Protein AF-A0AAI9T900-F1 (afdb_monomer_lite)

Secondary structure (DSSP, 8-state):
---PPSS---SSS-PPPHHHHHHHHHHHHHHHTT---BPPSBTTB-----TTT-----S-TTTT---TTBPPPP-EEE-TTT--EEEGGGG---SS-EEEEEE--TTTT-TTSHHHHHHHHHHHHHTTS-TTTEEEEEE-PPPSS---GGGS-HHHHHHHS---

Sequence (164 aa):
MFSAKIGASGDGVRGLTHDEFLEVFSRGNGFTSGCGVEYPENLTVDRDLSEGQNPIPGTDYLSGILQPGRRLLNVRLVRHADGYLRDLQDDFPSTGRFRILCLASSDLLDPQGVLARALTALGTSVLRFPKSLVEQVVIHPRLPRNFTWTDLPLEAKEHSEMSF

Radius of gyration: 21.15 Å; chains: 1; bounding box: 61×32×54 Å

pLDDT: mean 83.19, std 12.07, range [44.09, 94.38]

Organism: Penicillium thymicola (NCBI:txid293382)

InterPro domains:
  IPR012941 Phenol hydroxylase-like, C-terminal dimerisation domain [PF07976] (37-106)
  IPR036249 Thioredoxin-like superfamily [SSF52833] (54-154)
  IPR038220 Phenol hydroxylase, C-terminal TRX-fold domain superfamily [G3DSA:3.40.30.20] (18-163)

Foldseek 3Di:
DDPQDADDPDDPDDGDHPVRVVVCVLCVCCVVVVQVFADDDDPQFDQCCDVPRDPFDDDPCSVQGDHTRGDHDWDWDQDLVPRDIDTPVVLVDPLQADEDEAEDDQCQLPCPDPVLVVLVVVLVVCVVDPPSHYAYEYDYDDYPDDDDPVSGRPSCCVGHVDDD

Structure (mmCIF, N/CA/C/O backbone):
data_AF-A0AAI9T900-F1
#
_entry.id   AF-A0AAI9T900-F1
#
loop_
_atom_site.group_PDB
_atom_site.id
_atom_site.type_symbol
_atom_site.label_atom_id
_atom_site.label_alt_id
_atom_site.label_comp_id
_atom_site.label_asym_id
_atom_site.label_entity_id
_atom_site.label_seq_id
_atom_site.pdbx_PDB_ins_code
_atom_site.Cartn_x
_atom_site.Cartn_y
_atom_site.Cartn_z
_atom_site.occupancy
_atom_site.B_iso_or_equiv
_atom_site.auth_seq_id
_atom_site.auth_comp_id
_atom_site.auth_asym_id
_atom_site.auth_atom_id
_atom_site.pdbx_PDB_model_num
ATOM 1 N N . MET A 1 1 ? 25.492 -9.870 -15.796 1.00 44.09 1 MET A N 1
ATOM 2 C CA . MET A 1 1 ? 26.958 -9.877 -15.986 1.00 44.09 1 MET A CA 1
ATOM 3 C C . MET A 1 1 ? 27.247 -9.013 -17.211 1.00 44.09 1 MET A C 1
ATOM 5 O O . MET A 1 1 ? 26.917 -9.435 -18.308 1.00 44.09 1 MET A O 1
ATOM 9 N N . PHE A 1 2 ? 27.724 -7.778 -17.027 1.00 50.72 2 PHE A N 1
ATOM 10 C CA . PHE A 1 2 ? 28.043 -6.850 -18.122 1.00 50.72 2 PHE A CA 1
ATOM 11 C C . PHE A 1 2 ? 29.535 -6.522 -18.063 1.00 50.72 2 PHE A C 1
ATOM 13 O O . PHE A 1 2 ? 30.027 -6.087 -17.028 1.00 50.72 2 PHE A O 1
ATOM 20 N N . SER A 1 3 ? 30.247 -6.758 -19.165 1.00 50.59 3 SER A N 1
ATOM 21 C CA . SER A 1 3 ? 31.681 -6.485 -19.309 1.00 50.59 3 SER A CA 1
ATOM 22 C C . SER A 1 3 ? 31.885 -5.316 -20.277 1.00 50.59 3 SER A C 1
ATOM 24 O O . SER A 1 3 ? 32.466 -5.482 -21.347 1.00 50.59 3 SER A O 1
ATOM 26 N N . ALA A 1 4 ? 31.362 -4.137 -19.935 1.00 53.50 4 ALA A N 1
ATOM 27 C CA . ALA A 1 4 ? 31.696 -2.907 -20.649 1.00 53.50 4 ALA A CA 1
ATOM 28 C C . ALA A 1 4 ? 32.942 -2.284 -20.001 1.00 53.50 4 ALA A C 1
ATOM 30 O O . ALA A 1 4 ? 32.963 -2.057 -18.792 1.00 53.50 4 ALA A O 1
ATOM 31 N N . LYS A 1 5 ? 33.996 -2.036 -20.788 1.00 57.28 5 LYS A N 1
ATOM 32 C CA . LYS A 1 5 ? 35.199 -1.339 -20.310 1.00 57.28 5 LYS A CA 1
ATOM 33 C C . LYS A 1 5 ? 34.876 0.143 -20.114 1.00 57.28 5 LYS A C 1
ATOM 35 O O . LYS A 1 5 ? 34.527 0.831 -21.070 1.00 57.28 5 LYS A O 1
ATOM 40 N N . ILE A 1 6 ? 35.021 0.626 -18.883 1.00 56.44 6 ILE A N 1
ATOM 41 C CA . ILE A 1 6 ? 35.014 2.059 -18.575 1.00 56.44 6 ILE A CA 1
ATOM 42 C C . ILE A 1 6 ? 36.312 2.645 -19.135 1.00 56.44 6 ILE A C 1
ATOM 44 O O . ILE A 1 6 ? 37.391 2.182 -18.779 1.00 56.44 6 ILE A O 1
ATOM 48 N N . GLY A 1 7 ? 36.200 3.635 -20.022 1.00 56.06 7 GLY A N 1
ATOM 49 C CA . GLY A 1 7 ? 37.341 4.397 -20.530 1.00 56.06 7 GLY A CA 1
ATOM 50 C C . GLY A 1 7 ? 38.385 3.582 -21.305 1.00 56.06 7 GLY A C 1
ATOM 51 O O . GLY A 1 7 ? 39.457 3.295 -20.791 1.00 56.06 7 GLY A O 1
ATOM 52 N N . ALA A 1 8 ? 38.119 3.285 -22.578 1.00 50.66 8 ALA A N 1
ATOM 53 C CA . ALA A 1 8 ? 39.175 3.134 -23.582 1.00 50.66 8 ALA A CA 1
ATOM 54 C C . ALA A 1 8 ? 38.591 3.332 -24.985 1.00 50.66 8 ALA A C 1
ATOM 56 O O . ALA A 1 8 ? 37.926 2.454 -25.528 1.00 50.66 8 ALA A O 1
ATOM 57 N N . SER A 1 9 ? 38.851 4.494 -25.580 1.00 54.75 9 SER A N 1
ATOM 58 C CA . SER A 1 9 ? 38.668 4.752 -27.009 1.00 54.75 9 SER A CA 1
ATOM 59 C C . SER A 1 9 ? 39.783 4.059 -27.796 1.00 54.75 9 SER A C 1
ATOM 61 O O . SER A 1 9 ? 40.755 4.682 -28.213 1.00 54.75 9 SER A O 1
ATOM 63 N N . GLY A 1 10 ? 39.654 2.745 -27.946 1.00 52.78 10 GLY A N 1
ATOM 64 C CA . GLY A 1 10 ? 40.492 1.911 -28.799 1.00 52.78 10 GLY A CA 1
ATOM 65 C C . GLY A 1 10 ? 39.605 0.851 -29.431 1.00 52.78 10 GLY A C 1
ATOM 66 O O . GLY A 1 10 ? 39.518 -0.233 -28.875 1.00 52.78 10 GLY A O 1
ATOM 67 N N . ASP A 1 11 ? 38.863 1.266 -30.470 1.00 52.97 11 ASP A N 1
ATOM 68 C CA . ASP A 1 11 ? 38.125 0.467 -31.482 1.00 52.97 11 ASP A CA 1
ATOM 69 C C . ASP A 1 11 ? 36.811 1.138 -31.938 1.00 52.97 11 ASP A C 1
ATOM 71 O O . ASP A 1 11 ? 35.776 0.495 -32.077 1.00 52.97 11 ASP A O 1
ATOM 75 N N . GLY A 1 12 ? 36.807 2.459 -32.166 1.00 53.38 12 GLY A N 1
ATOM 76 C CA . GLY A 1 12 ? 35.687 3.166 -32.823 1.00 53.38 12 GLY A CA 1
ATOM 77 C C . GLY A 1 12 ? 34.353 3.217 -32.057 1.00 53.38 12 GLY A C 1
ATOM 78 O O . GLY A 1 12 ? 33.455 3.956 -32.453 1.00 53.38 12 GLY A O 1
ATOM 79 N N . VAL A 1 13 ? 34.223 2.494 -30.944 1.00 58.28 13 VAL A N 1
ATOM 80 C CA . VAL A 1 13 ? 33.063 2.521 -30.052 1.00 58.28 13 VAL A CA 1
ATOM 81 C C . VAL A 1 13 ? 33.326 3.536 -28.942 1.00 58.28 13 VAL A C 1
ATOM 83 O O . VAL A 1 13 ? 34.299 3.426 -28.193 1.00 58.28 13 VAL A O 1
ATOM 86 N N . ARG A 1 14 ? 32.460 4.548 -28.833 1.00 63.81 14 ARG A N 1
ATOM 87 C CA . ARG A 1 14 ? 32.477 5.510 -27.724 1.00 63.81 14 ARG A CA 1
ATOM 88 C C . ARG A 1 14 ? 32.288 4.744 -26.410 1.00 63.81 14 ARG A C 1
ATOM 90 O O . ARG A 1 14 ? 31.241 4.140 -26.198 1.00 63.81 14 ARG A O 1
ATOM 97 N N . GLY A 1 15 ? 33.308 4.750 -25.551 1.00 65.62 15 GLY A N 1
ATOM 98 C CA . GLY A 1 15 ? 33.206 4.190 -24.203 1.00 65.62 15 GLY A CA 1
ATOM 99 C C . GLY A 1 15 ? 32.163 4.945 -23.377 1.00 65.62 15 GLY A C 1
ATOM 100 O O . GLY A 1 15 ? 32.001 6.153 -23.553 1.00 65.62 15 GLY A O 1
ATOM 101 N N . LEU A 1 16 ? 31.462 4.232 -22.492 1.00 73.38 16 LEU A N 1
ATOM 102 C CA . LEU A 1 16 ? 30.497 4.840 -21.576 1.00 73.38 16 LEU A CA 1
ATOM 103 C C . LEU A 1 16 ? 31.223 5.754 -20.583 1.00 73.38 16 LEU A C 1
ATOM 105 O O . LEU A 1 16 ? 32.297 5.415 -20.071 1.00 73.38 16 LEU A O 1
ATOM 109 N N . THR A 1 17 ? 30.617 6.899 -20.297 1.00 84.06 17 THR A N 1
ATOM 110 C CA . THR A 1 17 ? 30.972 7.729 -19.143 1.00 84.06 17 THR A CA 1
ATOM 111 C C . THR A 1 17 ? 30.674 6.980 -17.840 1.00 84.06 17 THR A C 1
ATOM 113 O O . THR A 1 17 ? 29.946 5.985 -17.823 1.00 84.06 17 THR A O 1
ATOM 116 N N . HIS A 1 18 ? 31.251 7.440 -16.727 1.00 80.06 18 HIS A N 1
ATOM 117 C CA . HIS A 1 18 ? 30.994 6.835 -15.418 1.00 80.06 18 HIS A CA 1
ATOM 118 C C . HIS A 1 18 ? 29.500 6.862 -15.057 1.00 80.06 18 HIS A C 1
ATOM 120 O O . HIS A 1 18 ? 28.966 5.851 -14.605 1.00 80.06 18 HIS A O 1
ATOM 126 N N . ASP A 1 19 ? 28.820 7.974 -15.338 1.00 82.12 19 ASP A N 1
ATOM 127 C CA . ASP A 1 19 ? 27.398 8.148 -15.037 1.00 82.12 19 ASP A CA 1
ATOM 128 C C . ASP A 1 19 ? 26.521 7.241 -15.910 1.00 82.12 19 ASP A C 1
ATOM 130 O O . ASP A 1 19 ? 25.644 6.549 -15.394 1.00 82.12 19 ASP A O 1
ATOM 134 N N . GLU A 1 20 ? 26.815 7.145 -17.212 1.00 83.12 20 GLU A N 1
ATOM 135 C CA . GLU A 1 20 ? 26.134 6.204 -18.114 1.00 83.12 20 GLU A CA 1
ATOM 136 C C . GLU A 1 20 ? 26.352 4.747 -17.673 1.00 83.12 20 GLU A C 1
ATOM 138 O O . GLU A 1 20 ? 25.435 3.927 -17.728 1.00 83.12 20 GLU A O 1
ATOM 143 N N . PHE A 1 21 ? 27.555 4.406 -17.200 1.00 83.94 21 PHE A N 1
ATOM 144 C CA . PHE A 1 21 ? 27.836 3.075 -16.667 1.00 83.94 21 PHE A CA 1
ATOM 145 C C . PHE A 1 21 ? 27.013 2.784 -15.405 1.00 83.94 21 PHE A C 1
ATOM 147 O O . PHE A 1 21 ? 26.410 1.713 -15.309 1.00 83.94 21 PHE A O 1
ATOM 154 N N . LEU A 1 22 ? 26.962 3.720 -14.452 1.00 82.44 22 LEU A N 1
ATOM 155 C CA . LEU A 1 22 ? 26.166 3.580 -13.231 1.00 82.44 22 LEU A CA 1
ATOM 156 C C . LEU A 1 22 ? 24.672 3.447 -13.538 1.00 82.44 22 LEU A C 1
ATOM 158 O O . LEU A 1 22 ? 23.992 2.624 -12.917 1.00 82.44 22 LEU A O 1
ATOM 162 N N . GLU A 1 23 ? 24.165 4.205 -14.509 1.00 81.94 23 GLU A N 1
ATOM 163 C CA . GLU A 1 23 ? 22.771 4.128 -14.937 1.00 81.94 23 GLU A CA 1
ATOM 164 C C . GLU A 1 23 ? 22.449 2.754 -15.540 1.00 81.94 23 GLU A C 1
ATOM 166 O O . GLU A 1 23 ? 21.508 2.083 -15.103 1.00 81.94 23 GLU A O 1
ATOM 171 N N . VAL A 1 24 ? 23.257 2.295 -16.503 1.00 83.31 24 VAL A N 1
ATOM 172 C CA . VAL A 1 24 ? 23.081 0.989 -17.156 1.00 83.31 24 VAL A CA 1
ATOM 173 C C . VAL A 1 24 ? 23.201 -0.145 -16.141 1.00 83.31 24 VAL A C 1
ATOM 175 O O . VAL A 1 24 ? 22.409 -1.088 -16.174 1.00 83.31 24 VAL A O 1
ATOM 178 N N . PHE A 1 25 ? 24.149 -0.051 -15.208 1.00 81.62 25 PHE A N 1
ATOM 179 C CA . PHE A 1 25 ? 24.318 -1.029 -14.139 1.00 81.62 25 PHE A CA 1
ATOM 180 C C . PHE A 1 25 ? 23.086 -1.083 -13.223 1.00 81.62 25 PHE A C 1
ATOM 182 O O . PHE A 1 25 ? 22.538 -2.160 -12.979 1.00 81.62 25 PHE A O 1
ATOM 189 N N . SER A 1 26 ? 22.599 0.074 -12.771 1.00 77.75 26 SER A N 1
ATOM 190 C CA . SER A 1 26 ? 21.433 0.173 -11.884 1.00 77.75 26 SER A CA 1
ATOM 191 C C . SER A 1 26 ? 20.154 -0.331 -12.561 1.00 77.75 26 SER A C 1
ATOM 193 O O . SER A 1 26 ? 19.416 -1.135 -11.985 1.00 77.75 26 SER A O 1
ATOM 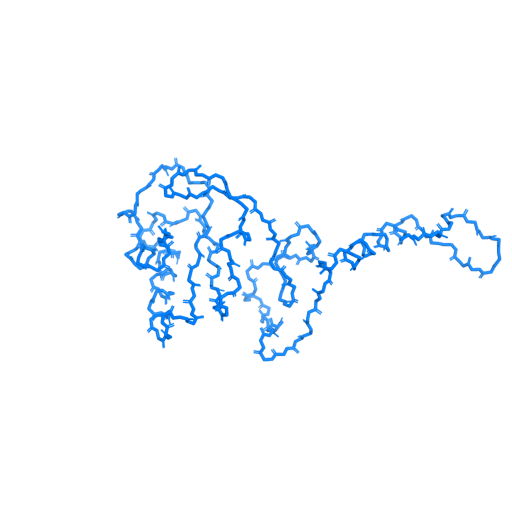195 N N . ARG A 1 27 ? 19.924 0.047 -13.825 1.00 78.06 27 ARG A N 1
ATOM 196 C CA . ARG A 1 27 ? 18.806 -0.465 -14.636 1.00 78.06 27 ARG A CA 1
ATOM 197 C C . ARG A 1 27 ? 18.925 -1.966 -14.897 1.00 78.06 27 ARG A C 1
ATOM 199 O O . ARG A 1 27 ? 17.930 -2.685 -14.789 1.00 78.06 27 ARG A O 1
ATOM 206 N N . GLY A 1 28 ? 20.133 -2.456 -15.179 1.00 82.69 28 GLY A N 1
ATOM 207 C CA . GLY A 1 28 ? 20.415 -3.878 -15.377 1.00 82.69 28 GLY A CA 1
ATOM 208 C C . GLY A 1 28 ? 20.073 -4.728 -14.150 1.00 82.69 28 GLY A C 1
ATOM 209 O O . GLY A 1 28 ? 19.512 -5.818 -14.289 1.00 82.69 28 GLY A O 1
ATOM 210 N N . ASN A 1 29 ? 20.325 -4.213 -12.946 1.00 81.75 29 ASN A 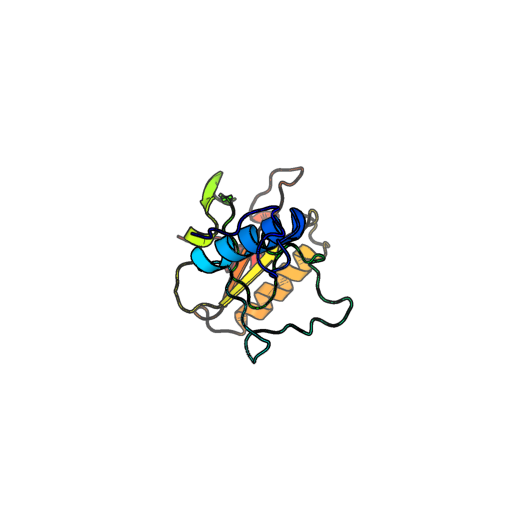N 1
ATOM 211 C CA . ASN A 1 29 ? 19.934 -4.871 -11.696 1.00 81.75 29 ASN A CA 1
ATOM 212 C C . ASN A 1 29 ? 18.408 -4.907 -11.522 1.00 81.75 29 ASN A C 1
ATOM 214 O O . ASN A 1 29 ? 17.849 -5.940 -11.148 1.00 81.75 29 ASN A O 1
ATOM 218 N N . GLY A 1 30 ? 17.708 -3.818 -11.856 1.00 79.56 30 GLY A N 1
ATOM 219 C CA . GLY A 1 30 ? 16.242 -3.788 -11.858 1.00 79.56 30 GLY A CA 1
ATOM 220 C C . GLY A 1 30 ? 15.634 -4.832 -12.802 1.00 79.56 30 GLY A C 1
ATOM 221 O O . GLY A 1 30 ? 14.718 -5.557 -12.420 1.00 79.56 30 GLY A O 1
ATOM 222 N N . PHE A 1 31 ? 16.184 -4.965 -14.011 1.00 82.31 31 PHE A N 1
ATOM 223 C CA . PHE A 1 31 ? 15.734 -5.959 -14.987 1.00 82.31 31 PHE A CA 1
ATOM 224 C C . PHE A 1 31 ? 16.006 -7.399 -14.527 1.00 82.31 31 PHE A C 1
ATOM 226 O O . PHE A 1 31 ? 15.095 -8.222 -14.482 1.00 82.31 31 PHE A O 1
ATOM 233 N N . THR A 1 32 ? 17.246 -7.705 -14.134 1.00 86.88 32 THR A N 1
ATOM 234 C CA . THR A 1 32 ? 17.651 -9.076 -13.765 1.00 86.88 32 THR A CA 1
ATOM 235 C C . THR A 1 32 ? 17.031 -9.572 -12.458 1.00 86.88 32 THR A C 1
ATOM 237 O O . THR A 1 32 ? 16.861 -10.776 -12.292 1.00 86.88 32 THR A O 1
ATOM 240 N N . SER A 1 33 ? 16.637 -8.668 -11.558 1.00 85.88 33 SER A N 1
ATOM 241 C CA . SER A 1 33 ? 15.889 -9.004 -10.337 1.00 85.88 33 SER A CA 1
ATOM 242 C C . SER A 1 33 ? 14.389 -9.233 -10.563 1.00 85.88 33 SER A C 1
ATOM 244 O O . SER A 1 33 ? 13.678 -9.557 -9.614 1.00 85.88 33 SER A O 1
ATOM 246 N N . GLY A 1 34 ? 13.870 -9.001 -11.777 1.00 84.94 34 GLY A N 1
ATOM 247 C CA . GLY A 1 34 ? 12.431 -9.054 -12.073 1.00 84.94 34 GLY A CA 1
ATOM 248 C C . GLY A 1 34 ? 11.614 -7.922 -11.436 1.00 84.94 34 GLY A C 1
ATOM 249 O O . GLY A 1 34 ? 10.395 -7.878 -11.573 1.00 84.94 34 GLY A O 1
ATOM 250 N N . CYS A 1 35 ? 12.267 -6.979 -10.752 1.00 83.31 35 CYS A N 1
ATOM 251 C CA . CYS A 1 35 ? 11.620 -5.871 -10.052 1.00 83.31 35 CYS A CA 1
ATOM 252 C C . CYS A 1 35 ? 11.443 -4.622 -10.926 1.00 83.31 35 CYS A C 1
ATOM 254 O O . CYS A 1 35 ? 10.757 -3.689 -10.519 1.00 83.31 35 CYS A O 1
ATOM 256 N N . GLY A 1 36 ? 12.075 -4.593 -12.099 1.00 83.31 36 GLY A N 1
ATOM 257 C CA . GLY A 1 36 ? 12.074 -3.462 -13.022 1.00 83.31 36 GLY A CA 1
ATOM 258 C C . GLY A 1 36 ? 10.901 -3.424 -14.000 1.00 83.31 36 GLY A C 1
ATOM 259 O O . GLY A 1 36 ? 10.913 -2.572 -14.883 1.00 83.31 36 GLY A O 1
ATOM 260 N N . VAL A 1 37 ? 9.927 -4.334 -13.882 1.00 88.06 37 VAL A N 1
ATOM 261 C CA . VAL A 1 37 ? 8.750 -4.363 -14.764 1.00 88.06 37 VAL A CA 1
ATOM 262 C C . VAL A 1 37 ? 7.893 -3.120 -14.531 1.00 88.06 37 VAL A C 1
ATOM 264 O O . VAL A 1 37 ? 7.556 -2.783 -13.396 1.00 88.06 37 VAL A O 1
ATOM 267 N N . GLU A 1 38 ? 7.531 -2.465 -15.629 1.00 90.50 38 GLU A N 1
ATOM 268 C CA . GLU A 1 38 ? 6.640 -1.314 -15.658 1.00 90.50 38 GLU A CA 1
ATOM 269 C C . GLU A 1 38 ? 5.594 -1.536 -16.758 1.00 90.50 38 GLU A C 1
ATOM 271 O O . GLU A 1 38 ? 5.929 -1.596 -17.942 1.00 90.50 38 GLU A O 1
ATOM 276 N N . TYR A 1 39 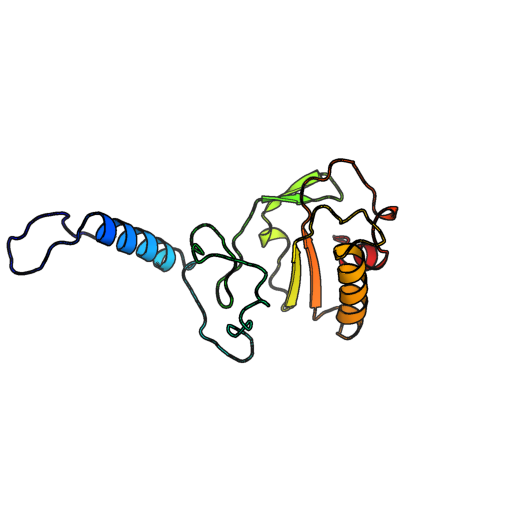? 4.328 -1.686 -16.371 1.00 93.19 39 TYR A N 1
ATOM 277 C CA . TYR A 1 39 ? 3.227 -1.882 -17.313 1.00 93.19 39 TYR A CA 1
ATOM 278 C C . TYR A 1 39 ? 2.792 -0.556 -17.940 1.00 93.19 39 TYR A C 1
ATOM 280 O O . TYR A 1 39 ? 2.592 0.405 -17.190 1.00 93.19 39 TYR A O 1
ATOM 288 N N . PRO A 1 40 ? 2.603 -0.483 -19.273 1.00 93.06 40 PRO A N 1
ATOM 289 C CA . PRO A 1 40 ? 2.097 0.716 -19.936 1.00 93.06 40 PRO A CA 1
ATOM 290 C C . PRO A 1 40 ? 0.668 1.031 -19.488 1.00 93.06 40 PRO A C 1
ATOM 292 O O . PRO A 1 40 ? -0.007 0.189 -18.895 1.00 93.06 40 PRO A O 1
ATOM 295 N N . GLU A 1 41 ? 0.214 2.243 -19.788 1.00 94.19 41 GLU A N 1
ATOM 296 C CA . GLU A 1 41 ? -1.162 2.667 -19.538 1.00 94.19 41 GLU A CA 1
ATOM 297 C C . GLU A 1 41 ? -2.176 1.696 -20.157 1.00 94.19 41 GLU A C 1
ATOM 299 O O . GLU A 1 41 ? -2.009 1.230 -21.288 1.00 94.19 41 GLU A O 1
ATOM 304 N N . ASN A 1 42 ? -3.194 1.336 -19.377 1.00 93.81 42 ASN A N 1
ATOM 305 C CA . ASN A 1 42 ? -4.264 0.429 -19.780 1.00 93.81 42 ASN A CA 1
ATOM 306 C C . ASN A 1 42 ? -5.445 0.522 -18.797 1.00 93.81 42 ASN A C 1
ATOM 308 O O . ASN A 1 42 ? -5.395 1.265 -17.825 1.00 93.81 42 ASN A O 1
ATOM 312 N N . LEU A 1 43 ? -6.481 -0.302 -18.993 1.00 94.06 43 LEU A N 1
ATOM 313 C CA . LEU A 1 43 ? -7.688 -0.332 -18.149 1.00 94.06 43 LEU A CA 1
ATOM 314 C C . LEU A 1 43 ? -7.413 -0.444 -16.632 1.00 94.06 43 LEU A C 1
ATOM 316 O O . LEU A 1 43 ? -8.218 0.011 -15.828 1.00 94.06 43 LEU A O 1
ATOM 320 N N . THR A 1 44 ? -6.307 -1.078 -16.241 1.00 92.44 44 THR A N 1
ATOM 321 C CA . THR A 1 44 ? -5.912 -1.297 -14.837 1.00 92.44 44 THR A CA 1
ATOM 322 C C . THR A 1 44 ? -4.745 -0.422 -14.382 1.00 92.44 44 THR A C 1
ATOM 324 O O . THR A 1 44 ? -4.411 -0.420 -13.198 1.00 92.44 44 THR A O 1
ATOM 327 N N . VAL A 1 45 ? -4.110 0.303 -15.306 1.00 93.31 45 VAL A N 1
ATOM 328 C CA . VAL A 1 45 ? -2.950 1.156 -15.041 1.00 93.31 45 VAL A CA 1
ATOM 329 C C . VAL A 1 45 ? -3.265 2.548 -15.551 1.00 93.31 45 VAL A C 1
ATOM 331 O O . VAL A 1 45 ? -3.101 2.830 -16.736 1.00 93.31 45 VAL A O 1
ATOM 334 N N . ASP A 1 46 ? -3.682 3.402 -14.628 1.00 90.06 46 ASP A N 1
ATOM 335 C CA . ASP A 1 46 ? -3.921 4.812 -14.889 1.00 90.06 46 ASP A CA 1
ATOM 336 C C . ASP A 1 46 ? -2.640 5.613 -14.623 1.00 90.06 46 ASP A C 1
ATOM 338 O O . ASP A 1 46 ? -2.102 5.601 -13.510 1.00 90.06 46 ASP A O 1
ATOM 342 N N . ARG A 1 47 ? -2.113 6.251 -15.671 1.00 85.62 47 ARG A N 1
ATOM 343 C CA . ARG A 1 47 ? -0.944 7.139 -15.594 1.00 85.62 47 ARG A CA 1
ATOM 344 C C . ARG A 1 47 ? -1.335 8.614 -15.657 1.00 85.62 47 ARG A C 1
ATOM 346 O O . ARG A 1 47 ? -0.534 9.448 -15.235 1.00 85.62 47 ARG A O 1
ATOM 353 N N . ASP A 1 48 ? -2.544 8.916 -16.119 1.00 75.25 48 ASP A N 1
ATOM 354 C CA . ASP A 1 48 ? -3.065 10.266 -16.324 1.00 75.25 48 ASP A CA 1
ATOM 355 C C . ASP A 1 48 ? -3.723 10.781 -15.036 1.00 75.25 48 ASP A C 1
ATOM 357 O O . ASP A 1 48 ? -4.871 11.224 -14.972 1.00 75.25 48 ASP A O 1
ATOM 361 N N . LEU A 1 49 ? -2.929 10.785 -13.966 1.00 68.81 49 LEU A N 1
ATOM 362 C CA . LEU A 1 49 ? -3.249 11.534 -12.762 1.00 68.81 49 LEU A CA 1
ATOM 363 C C . LEU A 1 49 ? -3.020 13.012 -13.092 1.00 68.81 49 LEU A C 1
ATOM 365 O O . LEU A 1 49 ? -1.896 13.497 -12.971 1.00 68.81 49 LEU A O 1
ATOM 369 N N . SER A 1 50 ? -4.067 13.691 -13.575 1.00 59.47 50 SER A N 1
ATOM 370 C CA . SER A 1 50 ? -4.034 15.106 -13.984 1.00 59.47 50 SER A CA 1
ATOM 371 C C . SER A 1 50 ? -3.145 15.969 -13.076 1.00 59.47 50 SER A C 1
ATOM 373 O O . SER A 1 50 ? -3.129 15.776 -11.857 1.00 59.47 50 SER A O 1
ATOM 375 N N . GLU A 1 51 ? -2.378 16.902 -13.659 1.00 54.56 51 GLU A N 1
ATOM 376 C CA . GLU A 1 51 ? -1.422 17.742 -12.922 1.00 54.56 51 GLU A CA 1
ATOM 377 C C . GLU A 1 51 ? -2.086 18.372 -11.681 1.00 54.56 51 GLU A C 1
ATOM 379 O O . GLU A 1 51 ? -2.959 19.232 -11.785 1.00 54.56 51 GLU A O 1
ATOM 384 N N . GLY A 1 52 ? -1.702 17.893 -10.490 1.00 58.25 52 GLY A N 1
ATOM 385 C CA . GLY A 1 52 ? -2.283 18.287 -9.199 1.00 58.25 52 GLY A CA 1
ATOM 386 C C . GLY A 1 52 ? -3.048 17.190 -8.442 1.00 58.25 52 GLY A C 1
ATOM 387 O O . GLY A 1 52 ? -3.349 17.387 -7.267 1.00 58.25 52 GLY A O 1
ATOM 388 N N . GLN A 1 53 ? -3.333 16.036 -9.057 1.00 65.31 53 GLN A N 1
ATOM 389 C CA . GLN A 1 53 ? -4.039 14.917 -8.412 1.00 65.31 53 GLN A CA 1
ATOM 390 C C . GLN A 1 53 ? -3.134 13.774 -7.948 1.00 65.31 53 GLN A C 1
ATOM 392 O O . GLN A 1 53 ? -3.567 12.987 -7.109 1.00 65.31 53 GLN A O 1
ATOM 397 N N . ASN A 1 54 ? -1.898 13.664 -8.446 1.00 73.50 54 ASN A N 1
ATOM 398 C CA . ASN A 1 54 ? -0.960 12.661 -7.942 1.00 73.50 54 ASN A CA 1
ATOM 399 C C . ASN A 1 54 ? -0.350 13.130 -6.606 1.00 73.50 54 ASN A C 1
ATOM 401 O O . ASN A 1 54 ? 0.432 14.085 -6.607 1.00 73.50 54 ASN A O 1
ATOM 405 N N . PRO A 1 55 ? -0.647 12.470 -5.470 1.00 75.00 55 PRO A N 1
ATOM 406 C CA . PRO A 1 55 ? -0.092 12.865 -4.178 1.00 75.00 55 PRO A CA 1
ATOM 407 C C . PRO A 1 55 ? 1.383 12.470 -4.012 1.00 75.00 55 PRO A C 1
ATOM 409 O O . PRO A 1 55 ? 1.985 12.798 -2.992 1.00 75.00 55 PRO A O 1
ATOM 412 N N . ILE A 1 56 ? 1.964 11.744 -4.974 1.00 80.56 56 ILE A N 1
ATOM 413 C CA . ILE A 1 56 ? 3.304 11.163 -4.885 1.00 80.56 56 ILE A CA 1
ATOM 414 C C . ILE A 1 56 ? 4.240 11.905 -5.845 1.00 80.56 56 ILE A C 1
ATOM 416 O O . ILE A 1 56 ? 4.244 11.618 -7.045 1.00 80.56 56 ILE A O 1
ATOM 420 N N . PRO A 1 57 ? 5.033 12.869 -5.345 1.00 76.38 57 PRO A N 1
ATOM 421 C CA . PRO A 1 57 ? 6.030 13.549 -6.152 1.00 76.38 57 PRO A CA 1
ATOM 422 C C . PRO A 1 57 ? 7.300 12.700 -6.290 1.00 76.38 57 PRO A C 1
ATOM 424 O O . PRO A 1 57 ? 7.753 12.065 -5.338 1.00 76.38 57 PRO A O 1
ATOM 427 N N . GLY A 1 58 ? 7.926 12.762 -7.465 1.00 78.12 58 GLY A N 1
ATOM 428 C CA . GLY A 1 58 ? 9.258 12.209 -7.713 1.00 78.12 58 GLY A CA 1
ATOM 429 C C . GLY A 1 58 ? 9.294 11.088 -8.747 1.00 78.12 58 GLY A C 1
ATOM 430 O O . GLY A 1 58 ? 8.281 10.502 -9.116 1.00 78.12 58 GLY A O 1
ATOM 431 N N . THR A 1 59 ? 10.500 10.816 -9.241 1.00 77.75 59 THR A N 1
ATOM 432 C CA . THR A 1 59 ? 10.758 9.858 -10.330 1.00 77.75 59 THR A CA 1
ATOM 433 C C . THR A 1 59 ? 11.721 8.745 -9.927 1.00 77.75 59 THR A C 1
ATOM 435 O O . THR A 1 59 ? 12.050 7.896 -10.750 1.00 77.75 59 THR A O 1
ATOM 438 N N . ASP A 1 60 ? 12.191 8.737 -8.678 1.00 80.31 60 ASP A N 1
ATOM 439 C CA . ASP A 1 60 ? 13.118 7.728 -8.165 1.00 80.31 60 ASP A CA 1
ATOM 440 C C . ASP A 1 60 ? 12.373 6.474 -7.678 1.00 80.31 60 ASP A C 1
ATOM 442 O O . ASP A 1 60 ? 12.300 6.136 -6.499 1.00 80.31 60 ASP A O 1
ATOM 446 N N . TYR A 1 61 ? 11.764 5.769 -8.624 1.00 76.50 61 TYR A N 1
ATOM 447 C CA . TYR A 1 61 ? 11.045 4.525 -8.353 1.00 76.50 61 TYR A CA 1
ATOM 448 C C . TYR A 1 61 ? 11.975 3.378 -7.928 1.00 76.50 61 TYR A C 1
ATOM 450 O O . TYR A 1 61 ? 11.515 2.411 -7.320 1.00 76.50 61 TYR A O 1
ATOM 458 N N . LEU A 1 62 ? 13.277 3.454 -8.239 1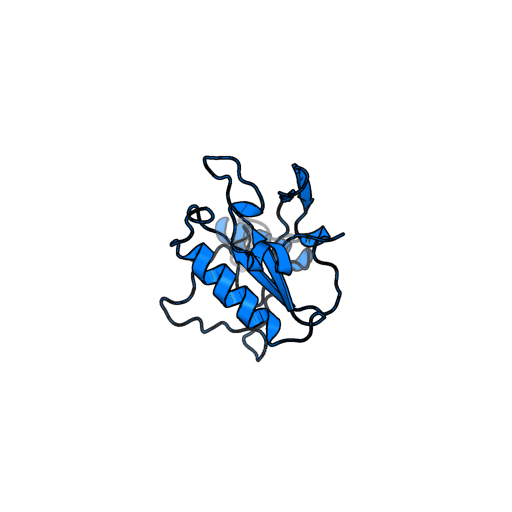.00 71.00 62 LEU A N 1
ATOM 459 C CA . LEU A 1 62 ? 14.245 2.431 -7.831 1.00 71.00 62 LEU A CA 1
ATOM 460 C C . LEU A 1 62 ? 14.488 2.469 -6.320 1.00 71.00 62 LEU A C 1
ATOM 462 O O . LEU A 1 62 ? 14.725 1.415 -5.729 1.00 71.00 62 LEU A O 1
ATOM 466 N N . SER A 1 63 ? 14.376 3.644 -5.696 1.00 73.44 63 SER A N 1
ATOM 467 C CA . SER A 1 63 ? 14.442 3.796 -4.238 1.00 73.44 63 SER A CA 1
ATOM 468 C C . SER A 1 63 ? 13.096 3.620 -3.526 1.00 73.44 63 SER A C 1
ATOM 470 O O . SER A 1 63 ? 13.057 3.604 -2.297 1.00 73.44 63 SER A O 1
ATOM 472 N N . GLY A 1 64 ? 12.004 3.408 -4.272 1.00 77.88 64 GLY A N 1
ATOM 473 C CA . GLY A 1 64 ? 10.703 3.023 -3.720 1.00 77.88 64 GLY A CA 1
ATOM 474 C C . GLY A 1 64 ? 9.601 4.063 -3.766 1.00 77.88 64 GLY A C 1
ATOM 475 O O . GLY A 1 64 ? 8.560 3.854 -3.142 1.00 77.88 64 GLY A O 1
ATOM 476 N N . ILE A 1 65 ? 9.778 5.136 -4.537 1.00 87.06 65 ILE A N 1
ATOM 477 C CA . ILE A 1 65 ? 8.661 6.016 -4.889 1.00 87.06 65 ILE A CA 1
ATOM 478 C C . ILE A 1 65 ? 7.628 5.207 -5.687 1.00 87.06 65 ILE A C 1
ATOM 480 O O . ILE A 1 65 ? 7.965 4.515 -6.650 1.00 87.06 65 ILE A O 1
ATOM 484 N N . LEU A 1 66 ? 6.362 5.266 -5.263 1.00 89.38 66 LEU A N 1
ATOM 485 C CA . LEU A 1 66 ? 5.281 4.537 -5.924 1.00 89.38 66 LEU A CA 1
ATOM 486 C C . LEU A 1 66 ? 5.028 5.119 -7.314 1.00 89.38 66 LEU A C 1
ATOM 488 O O . LEU A 1 66 ? 4.914 6.331 -7.482 1.00 89.38 66 LEU A O 1
ATOM 492 N N . GLN A 1 67 ? 4.884 4.235 -8.296 1.00 87.94 67 GLN A N 1
ATOM 493 C CA . GLN A 1 67 ? 4.587 4.609 -9.670 1.00 87.94 67 GLN A CA 1
ATOM 494 C C . GLN A 1 67 ? 3.540 3.653 -10.255 1.00 87.94 67 GLN A C 1
ATOM 496 O O . GLN A 1 67 ? 3.703 2.433 -10.123 1.00 87.94 67 GLN A O 1
ATOM 501 N N . PRO A 1 68 ? 2.489 4.167 -10.921 1.00 90.69 68 PRO A N 1
ATOM 502 C CA . PRO A 1 68 ? 1.517 3.326 -11.606 1.00 90.69 68 PRO A CA 1
ATOM 503 C C . PRO A 1 68 ? 2.182 2.342 -12.575 1.00 90.69 68 PRO A C 1
ATOM 505 O O . PRO A 1 68 ? 3.118 2.683 -13.298 1.00 90.69 68 PRO A O 1
ATOM 508 N N . GLY A 1 69 ? 1.707 1.096 -12.571 1.00 90.94 69 GLY A N 1
ATOM 509 C CA . GLY A 1 69 ? 2.234 0.029 -13.424 1.00 90.94 69 GLY A CA 1
ATOM 510 C C . GLY A 1 69 ? 3.525 -0.624 -12.921 1.00 90.94 69 GLY A C 1
ATOM 511 O O . GLY A 1 69 ? 3.951 -1.615 -13.512 1.00 90.94 69 GLY A O 1
ATOM 512 N N . ARG A 1 70 ? 4.136 -0.136 -11.834 1.00 90.69 70 ARG A N 1
ATOM 513 C CA . ARG A 1 70 ? 5.243 -0.820 -11.149 1.00 90.69 70 ARG A CA 1
ATOM 514 C C . ARG A 1 70 ? 4.743 -1.612 -9.950 1.00 90.69 70 ARG A C 1
ATOM 516 O O . ARG A 1 70 ? 3.682 -1.341 -9.391 1.00 90.69 70 ARG A O 1
ATOM 523 N N . ARG A 1 71 ? 5.533 -2.601 -9.528 1.00 90.44 71 ARG A N 1
ATOM 524 C CA . ARG A 1 71 ? 5.236 -3.355 -8.306 1.00 90.44 71 ARG A CA 1
ATOM 525 C C . ARG A 1 71 ? 5.346 -2.459 -7.070 1.00 90.44 71 ARG A C 1
ATOM 527 O O . ARG A 1 71 ? 6.238 -1.618 -6.984 1.00 90.44 71 ARG A O 1
ATOM 534 N N . LEU A 1 72 ? 4.520 -2.732 -6.066 1.00 91.38 72 LEU A N 1
ATOM 535 C CA . LEU A 1 72 ? 4.709 -2.183 -4.726 1.00 91.38 72 LEU A CA 1
ATOM 536 C C . LEU A 1 72 ? 6.014 -2.736 -4.125 1.00 91.38 72 LEU A C 1
ATOM 538 O O . LEU A 1 72 ? 6.240 -3.953 -4.125 1.00 91.38 72 LEU A O 1
ATOM 542 N N . LEU A 1 73 ? 6.898 -1.862 -3.639 1.00 90.19 73 LEU A N 1
ATOM 543 C CA . LEU A 1 73 ? 8.111 -2.310 -2.957 1.00 90.19 73 LEU A CA 1
ATOM 544 C C . LEU A 1 73 ? 7.782 -2.897 -1.585 1.00 90.19 73 LEU A C 1
ATOM 546 O O . LEU A 1 73 ? 6.820 -2.504 -0.931 1.00 90.19 73 LEU A O 1
ATOM 550 N N . ASN A 1 74 ? 8.590 -3.870 -1.167 1.00 91.81 74 ASN A N 1
ATOM 551 C CA . ASN A 1 74 ? 8.476 -4.410 0.176 1.00 91.81 74 ASN A CA 1
ATOM 552 C C . ASN A 1 74 ? 9.134 -3.444 1.164 1.00 91.81 74 ASN A C 1
ATOM 554 O O . ASN A 1 74 ? 10.249 -2.982 0.920 1.00 91.81 74 ASN A O 1
ATOM 558 N N . VAL A 1 75 ? 8.456 -3.179 2.276 1.00 91.94 75 VAL A N 1
ATOM 559 C CA . VAL A 1 75 ? 8.959 -2.366 3.385 1.00 91.94 75 VAL A CA 1
ATOM 560 C C . VAL A 1 75 ? 8.645 -3.070 4.695 1.00 91.94 75 VAL A C 1
ATOM 562 O O . VAL A 1 75 ? 7.628 -3.752 4.806 1.00 91.94 75 VAL A O 1
ATOM 565 N N . ARG A 1 76 ? 9.512 -2.898 5.693 1.00 94.12 76 ARG A N 1
ATOM 566 C CA . ARG A 1 76 ? 9.267 -3.426 7.036 1.00 94.12 76 ARG A CA 1
ATOM 567 C C . ARG A 1 76 ? 8.429 -2.450 7.837 1.00 94.12 76 ARG A C 1
ATOM 569 O O . ARG A 1 76 ? 8.799 -1.286 7.971 1.00 94.12 76 ARG A O 1
ATOM 576 N N . LEU A 1 77 ? 7.332 -2.944 8.389 1.00 93.44 77 LEU A N 1
ATOM 577 C CA . LEU A 1 77 ? 6.387 -2.186 9.196 1.00 93.44 77 LEU A CA 1
ATOM 578 C C . LEU A 1 77 ? 6.187 -2.870 10.545 1.00 93.44 77 LEU A C 1
ATOM 580 O O . LEU A 1 77 ? 6.482 -4.051 10.717 1.00 93.44 77 LEU A O 1
ATOM 584 N N . VAL A 1 78 ? 5.668 -2.115 11.506 1.00 92.50 78 VAL A N 1
ATOM 585 C CA . VAL A 1 78 ? 5.232 -2.648 12.796 1.00 92.50 78 VAL A CA 1
ATOM 586 C C . VAL A 1 78 ? 3.717 -2.747 12.765 1.00 92.50 78 VAL A C 1
ATOM 588 O O . VAL A 1 78 ? 3.037 -1.749 12.528 1.00 92.50 78 VAL A O 1
ATOM 591 N N . ARG A 1 79 ? 3.183 -3.943 13.008 1.00 90.50 79 ARG A N 1
ATOM 592 C CA . ARG A 1 79 ? 1.739 -4.143 13.088 1.00 90.50 79 ARG A CA 1
ATOM 593 C C . ARG A 1 79 ? 1.199 -3.466 14.345 1.00 90.50 79 ARG A C 1
ATOM 595 O O . ARG A 1 79 ? 1.627 -3.777 15.452 1.00 90.50 79 ARG A O 1
ATOM 602 N N . HIS A 1 80 ? 0.234 -2.562 14.178 1.00 88.25 80 HIS A N 1
ATOM 603 C CA . HIS A 1 80 ? -0.315 -1.775 15.292 1.00 88.25 80 HIS A CA 1
ATOM 604 C C . HIS A 1 80 ? -0.986 -2.634 16.374 1.00 88.25 80 HIS A C 1
ATOM 606 O O . HIS A 1 80 ? -0.914 -2.306 17.552 1.00 88.25 80 HIS A O 1
ATOM 612 N N . ALA A 1 81 ? -1.605 -3.755 15.989 1.00 86.38 81 ALA A N 1
ATOM 613 C CA . ALA A 1 81 ? -2.369 -4.604 16.904 1.00 86.38 81 ALA A CA 1
ATOM 614 C C . ALA A 1 81 ? -1.516 -5.291 17.990 1.00 86.38 81 ALA A C 1
ATOM 616 O O . ALA A 1 81 ? -1.991 -5.477 19.107 1.00 86.38 81 ALA A O 1
ATOM 617 N N . ASP A 1 82 ? -0.279 -5.682 17.675 1.00 88.62 82 ASP A N 1
ATOM 618 C CA . ASP A 1 82 ? 0.566 -6.497 18.561 1.00 88.62 82 ASP A CA 1
ATOM 619 C C . ASP A 1 82 ? 2.040 -6.067 18.605 1.00 88.62 82 ASP A C 1
ATOM 621 O O . ASP A 1 82 ? 2.842 -6.671 19.315 1.00 88.62 82 ASP A O 1
ATOM 625 N N . GLY A 1 83 ? 2.421 -5.032 17.855 1.00 89.31 83 GLY A N 1
ATOM 626 C CA . GLY A 1 83 ? 3.792 -4.532 17.803 1.00 89.31 83 GLY A CA 1
ATOM 627 C C . GLY A 1 83 ? 4.770 -5.439 17.052 1.00 89.31 83 GLY A C 1
ATOM 628 O O . GLY A 1 83 ? 5.979 -5.217 17.134 1.00 89.31 83 GLY A O 1
ATOM 629 N N . TYR A 1 84 ? 4.294 -6.454 16.326 1.00 90.75 84 TYR A N 1
ATOM 630 C CA . TYR A 1 84 ? 5.175 -7.381 15.620 1.00 90.75 84 TYR A CA 1
ATOM 631 C C . TYR A 1 84 ? 5.703 -6.768 14.313 1.00 90.75 84 TYR A C 1
ATOM 633 O O . TYR A 1 84 ? 4.949 -6.194 13.524 1.00 90.75 84 TYR A O 1
ATOM 641 N N . LEU A 1 85 ? 7.014 -6.888 14.084 1.00 94.00 85 LEU A N 1
ATOM 642 C CA . LEU A 1 85 ? 7.674 -6.410 12.868 1.00 94.00 85 LEU A CA 1
ATOM 643 C C . LEU A 1 85 ? 7.402 -7.381 11.711 1.00 94.00 85 LEU A C 1
ATOM 645 O O . LEU A 1 85 ? 7.697 -8.568 11.834 1.00 94.00 85 LEU A O 1
ATOM 649 N N . ARG A 1 86 ? 6.882 -6.880 10.588 1.00 91.56 86 ARG A N 1
ATOM 650 C CA . ARG A 1 86 ? 6.574 -7.674 9.387 1.00 91.56 86 ARG A CA 1
ATOM 651 C C . ARG A 1 86 ? 7.058 -6.998 8.121 1.00 91.56 86 ARG A C 1
ATOM 653 O O . ARG A 1 86 ? 7.149 -5.772 8.055 1.00 91.56 86 ARG A O 1
ATOM 660 N N . ASP A 1 87 ? 7.339 -7.811 7.116 1.00 94.38 87 ASP A N 1
ATOM 661 C CA . ASP A 1 87 ? 7.482 -7.360 5.742 1.00 94.38 87 ASP A CA 1
ATOM 662 C C . ASP A 1 87 ? 6.079 -7.157 5.138 1.00 94.38 87 ASP A C 1
ATOM 664 O O . ASP A 1 87 ? 5.225 -8.035 5.224 1.00 94.38 87 ASP A O 1
ATOM 668 N N . LEU A 1 88 ? 5.821 -5.990 4.538 1.00 91.69 88 LEU A N 1
ATOM 669 C CA . LEU A 1 88 ? 4.504 -5.610 4.005 1.00 91.69 88 LEU A CA 1
ATOM 670 C C . LEU A 1 88 ? 3.939 -6.641 3.014 1.00 91.69 88 LEU A C 1
ATOM 672 O O . LEU A 1 88 ? 2.736 -6.876 2.972 1.00 91.69 88 LEU A O 1
ATOM 676 N N . GLN A 1 89 ? 4.806 -7.248 2.203 1.00 92.12 89 GLN A N 1
ATOM 677 C CA . GLN A 1 89 ? 4.391 -8.236 1.205 1.00 92.12 89 GLN A CA 1
ATOM 678 C C . GLN A 1 89 ? 3.893 -9.551 1.826 1.00 92.12 89 GLN A C 1
ATOM 680 O O . GLN A 1 89 ? 3.103 -10.244 1.185 1.00 92.12 89 GLN A O 1
ATOM 685 N N . ASP A 1 90 ? 4.282 -9.877 3.063 1.00 91.31 90 ASP A N 1
ATOM 686 C CA . ASP A 1 90 ? 3.803 -11.084 3.750 1.00 91.31 90 ASP A CA 1
ATOM 687 C C . ASP A 1 90 ? 2.309 -10.982 4.094 1.00 91.31 90 ASP A C 1
ATOM 689 O O . ASP A 1 90 ? 1.601 -11.989 4.116 1.00 91.31 90 ASP A O 1
ATOM 693 N N . ASP A 1 91 ? 1.810 -9.759 4.292 1.00 88.44 91 ASP A N 1
ATOM 694 C CA . ASP A 1 91 ? 0.396 -9.487 4.559 1.00 88.44 91 ASP A CA 1
ATOM 695 C C . ASP A 1 91 ? -0.433 -9.378 3.259 1.00 88.44 91 ASP A C 1
ATOM 697 O O . ASP A 1 91 ? -1.657 -9.235 3.311 1.00 88.44 91 ASP A O 1
ATOM 701 N N . PHE A 1 92 ? 0.193 -9.501 2.076 1.00 90.81 92 PHE A N 1
ATOM 702 C CA . PHE A 1 92 ? -0.460 -9.402 0.763 1.00 90.81 92 PHE A CA 1
ATOM 703 C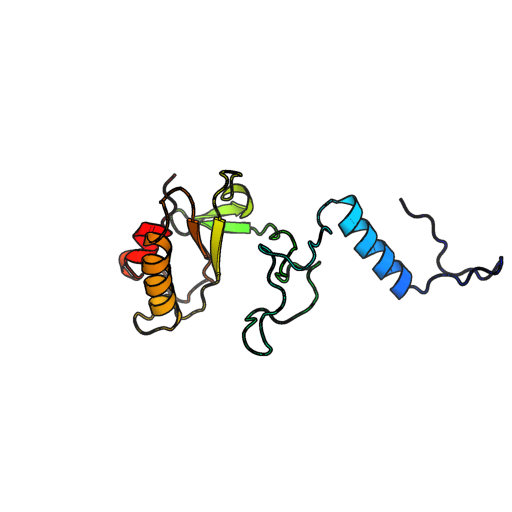 C . PHE A 1 92 ? -0.478 -10.723 -0.023 1.00 90.81 92 PHE A C 1
ATOM 705 O O . PHE A 1 92 ? 0.037 -10.793 -1.144 1.00 90.81 92 PHE A O 1
ATOM 712 N N . PRO A 1 93 ? -1.165 -11.773 0.472 1.00 90.31 93 PRO A N 1
ATOM 713 C CA . PRO A 1 93 ? -1.275 -13.026 -0.261 1.00 90.31 93 PRO A CA 1
ATOM 714 C C . PRO A 1 93 ? -2.000 -12.825 -1.600 1.00 90.31 93 PRO A C 1
ATOM 716 O O . PRO A 1 93 ? -2.908 -11.988 -1.727 1.00 90.31 93 PRO A O 1
ATOM 719 N N . SER A 1 94 ? -1.621 -13.632 -2.595 1.00 90.81 94 SER A N 1
ATOM 720 C CA . SER A 1 94 ? -2.202 -13.641 -3.947 1.00 90.81 94 SER A CA 1
ATOM 721 C C . SER A 1 94 ? -3.607 -14.256 -3.951 1.00 90.81 94 SER A C 1
ATOM 723 O O . SER A 1 94 ? -3.828 -15.362 -4.428 1.00 90.81 94 SER A O 1
ATOM 725 N N . THR A 1 95 ? -4.565 -13.526 -3.382 1.00 91.50 95 THR A N 1
ATOM 726 C CA . THR A 1 95 ? -5.971 -13.937 -3.207 1.00 91.50 95 THR A CA 1
ATOM 727 C C . THR A 1 95 ? -6.891 -13.458 -4.332 1.00 91.50 95 THR A C 1
ATOM 729 O O . THR A 1 95 ? -8.086 -13.726 -4.300 1.00 91.50 95 THR A O 1
ATOM 732 N N . GLY A 1 96 ? -6.361 -12.716 -5.311 1.00 91.75 96 GLY A N 1
ATOM 733 C CA . GLY A 1 96 ? -7.153 -12.062 -6.361 1.00 91.75 96 GLY A CA 1
ATOM 734 C C . GLY A 1 96 ? -7.857 -10.772 -5.917 1.00 91.75 96 GLY A C 1
ATOM 735 O O . GLY A 1 96 ? -8.539 -10.149 -6.725 1.00 91.75 96 GLY A O 1
ATOM 736 N N . ARG A 1 97 ? -7.682 -10.352 -4.656 1.00 92.25 97 ARG A N 1
ATOM 737 C CA . ARG A 1 97 ? -8.230 -9.098 -4.120 1.00 92.25 97 ARG A CA 1
ATOM 738 C C . ARG A 1 97 ? -7.441 -7.882 -4.598 1.00 92.25 97 ARG A C 1
ATOM 740 O O . ARG A 1 97 ? -6.209 -7.889 -4.585 1.00 92.25 97 ARG A O 1
ATOM 747 N N . PHE A 1 98 ? -8.158 -6.814 -4.931 1.00 93.69 98 PHE A N 1
ATOM 748 C CA . PHE A 1 98 ? -7.595 -5.475 -5.076 1.00 93.69 98 PHE A CA 1
ATOM 749 C C . PHE A 1 98 ? -7.386 -4.852 -3.699 1.00 93.69 98 PHE A C 1
ATOM 751 O O . PHE A 1 98 ? -8.168 -5.088 -2.778 1.00 93.69 98 PHE A O 1
ATOM 758 N N . ARG A 1 99 ? -6.335 -4.042 -3.558 1.00 92.38 99 ARG A N 1
ATOM 759 C CA . ARG A 1 99 ? -5.993 -3.394 -2.290 1.00 92.38 99 ARG A CA 1
ATOM 760 C C . ARG A 1 99 ? -5.998 -1.885 -2.430 1.00 92.38 99 ARG A C 1
ATOM 762 O O . ARG A 1 99 ? -5.359 -1.348 -3.330 1.00 92.38 99 ARG A O 1
ATOM 769 N N . ILE A 1 100 ? -6.687 -1.218 -1.512 1.00 92.31 100 ILE A N 1
ATOM 770 C CA . ILE A 1 100 ? -6.619 0.230 -1.337 1.00 92.31 100 ILE A CA 1
ATOM 771 C C . ILE A 1 100 ? -5.614 0.499 -0.223 1.00 92.31 100 ILE A C 1
ATOM 773 O O . ILE A 1 100 ? -5.906 0.271 0.951 1.00 92.31 100 ILE A O 1
ATOM 777 N N . LEU A 1 101 ? -4.430 0.978 -0.600 1.00 92.00 101 LEU A N 1
ATOM 778 C CA . LEU A 1 101 ? -3.390 1.361 0.346 1.00 92.00 101 LEU A CA 1
ATOM 779 C C . LEU A 1 101 ? -3.582 2.821 0.769 1.00 92.00 101 LEU A C 1
ATOM 781 O O . LEU A 1 101 ? -3.359 3.739 -0.017 1.00 92.00 101 LEU A O 1
ATOM 785 N N . CYS A 1 102 ? -3.990 3.039 2.014 1.00 91.69 102 CYS A N 1
ATOM 786 C CA . CYS A 1 102 ? -4.138 4.361 2.605 1.00 91.69 102 CYS A CA 1
ATOM 787 C C . CYS A 1 102 ? -2.875 4.713 3.399 1.00 91.69 102 CYS A C 1
ATOM 789 O O . CYS A 1 102 ? -2.634 4.168 4.478 1.00 91.69 102 CYS A O 1
ATOM 791 N N . LEU A 1 103 ? -2.062 5.620 2.853 1.00 90.88 103 LEU A N 1
ATOM 792 C CA . LEU A 1 103 ? -0.912 6.196 3.547 1.00 90.88 103 LEU A CA 1
ATOM 793 C C . LEU A 1 103 ? -1.400 7.361 4.411 1.00 90.88 103 LEU A C 1
ATOM 795 O O . LEU A 1 103 ? -1.682 8.451 3.915 1.00 90.88 103 LEU A O 1
ATOM 799 N N . ALA A 1 104 ? -1.557 7.098 5.701 1.00 90.06 104 ALA A N 1
ATOM 800 C CA . ALA A 1 104 ? -2.077 8.049 6.662 1.00 90.06 104 ALA A CA 1
ATOM 801 C C . ALA A 1 104 ? -1.090 9.194 6.939 1.00 90.06 104 ALA A C 1
ATOM 803 O O . ALA A 1 104 ? 0.127 9.015 6.944 1.00 90.06 104 ALA A O 1
ATOM 804 N N . SER A 1 105 ? -1.639 10.378 7.210 1.00 86.19 105 SER A N 1
ATOM 805 C CA . SER A 1 105 ? -0.903 11.548 7.682 1.00 86.19 105 SER A CA 1
ATOM 806 C C . SER A 1 105 ? -0.889 11.608 9.222 1.00 86.19 105 SER A C 1
ATOM 808 O O . SER A 1 105 ? -1.388 10.709 9.905 1.00 86.19 105 SER A O 1
ATOM 810 N N . SER A 1 106 ? -0.295 12.653 9.803 1.00 87.69 106 SER A N 1
ATOM 811 C CA . SER A 1 106 ? -0.249 12.851 11.258 1.00 87.69 106 SER A CA 1
ATOM 812 C C . SER A 1 106 ? -1.595 13.238 11.892 1.00 87.69 106 SER A C 1
ATOM 814 O O . SER A 1 106 ? -1.687 13.293 13.116 1.00 87.69 106 SER A O 1
ATOM 816 N N . ASP A 1 107 ? -2.630 13.493 11.087 1.00 89.75 107 ASP A N 1
ATOM 817 C CA . ASP A 1 107 ? -3.991 13.848 11.515 1.00 89.75 107 ASP A CA 1
ATOM 818 C C . ASP A 1 107 ? -4.905 12.639 11.800 1.00 89.75 107 ASP A C 1
ATOM 820 O O . ASP A 1 107 ? -6.090 12.823 12.052 1.00 89.75 107 ASP A O 1
ATOM 824 N N . LEU A 1 108 ? -4.381 11.405 11.806 1.00 87.62 108 LEU A N 1
ATOM 825 C CA . LEU A 1 108 ? -5.165 10.173 12.019 1.00 87.62 108 LEU A CA 1
ATOM 826 C C . LEU A 1 108 ? -6.064 10.203 13.265 1.00 87.62 108 LEU A C 1
ATOM 828 O O . LEU A 1 108 ? -7.125 9.586 13.268 1.00 87.62 108 LEU A O 1
ATOM 832 N N . LEU A 1 109 ? -5.632 10.901 14.315 1.00 89.19 109 LEU A N 1
ATOM 833 C CA . LEU A 1 109 ? -6.336 10.973 15.599 1.00 89.19 109 LEU A CA 1
ATOM 834 C C . LEU A 1 109 ? -7.210 12.219 15.742 1.00 89.19 109 LEU A C 1
ATOM 836 O O . LEU 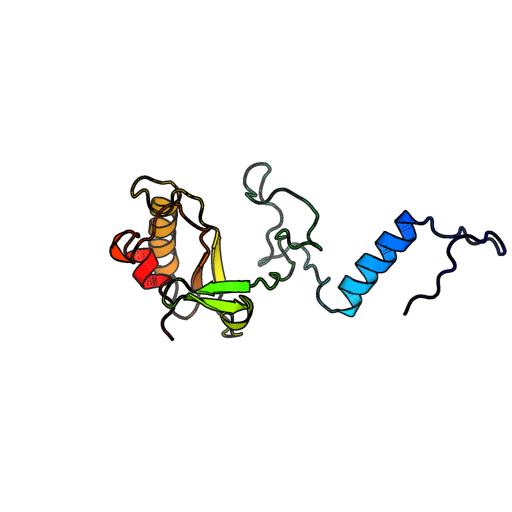A 1 109 ? -7.741 12.446 16.829 1.00 89.19 109 LEU A O 1
ATOM 840 N N . ASP A 1 110 ? -7.308 13.042 14.698 1.00 90.25 110 ASP A N 1
ATOM 841 C CA . ASP A 1 110 ? -8.248 14.153 14.629 1.00 90.25 110 ASP A CA 1
ATOM 842 C C . ASP A 1 110 ? -9.548 13.662 13.968 1.00 90.25 110 ASP A C 1
ATOM 844 O O . ASP A 1 110 ? -9.558 13.396 12.763 1.00 90.25 110 ASP A O 1
ATOM 848 N N . PRO A 1 111 ? -10.669 13.563 14.708 1.00 85.69 111 PRO A N 1
ATOM 849 C CA . PRO A 1 111 ? -11.949 13.144 14.139 1.00 85.69 111 PRO A CA 1
ATOM 850 C C . PRO A 1 111 ? -12.469 14.077 13.037 1.00 85.69 111 PRO A C 1
ATOM 852 O O . PRO A 1 111 ? -13.296 13.663 12.227 1.00 85.69 111 PRO A O 1
ATOM 855 N N . GLN A 1 112 ? -12.021 15.337 13.012 1.00 87.06 112 GLN A N 1
ATOM 856 C CA . GLN A 1 112 ? -12.347 16.312 11.966 1.00 87.06 112 GLN A CA 1
ATOM 857 C C . GLN A 1 112 ? -11.255 16.411 10.890 1.00 87.06 112 GLN A C 1
ATOM 859 O O . GLN A 1 112 ? -11.408 17.161 9.921 1.00 87.06 112 GLN A O 1
ATOM 864 N N . GLY A 1 113 ? -10.182 15.629 11.038 1.00 88.62 113 GLY A N 1
ATOM 865 C CA . GLY A 1 113 ? -9.064 15.551 10.115 1.00 88.62 113 GLY A CA 1
ATOM 866 C C . GLY A 1 113 ? -9.472 15.047 8.733 1.00 88.62 113 GLY A C 1
ATOM 867 O O . GLY A 1 113 ? -10.506 14.394 8.532 1.00 88.62 113 GLY A O 1
ATOM 868 N N . VAL A 1 114 ? -8.624 15.336 7.752 1.00 90.00 114 VAL A N 1
ATOM 869 C CA . VAL A 1 114 ? -8.812 14.902 6.364 1.00 90.00 114 VAL A CA 1
ATOM 870 C C . VAL A 1 114 ? -8.799 13.381 6.298 1.00 90.00 114 VAL A C 1
ATOM 872 O O . VAL A 1 114 ? -9.625 12.782 5.608 1.00 90.00 114 VAL A O 1
ATOM 875 N N . LEU A 1 115 ? -7.909 12.749 7.059 1.00 89.06 115 LEU A N 1
ATOM 876 C CA . LEU A 1 115 ? -7.764 11.305 7.053 1.00 89.06 115 LEU A CA 1
ATOM 877 C C . LEU A 1 115 ? -8.949 10.573 7.688 1.00 89.06 115 LEU A C 1
ATOM 879 O O . LEU A 1 115 ? -9.412 9.592 7.116 1.00 89.06 115 LEU A O 1
ATOM 883 N N . ALA A 1 116 ? -9.483 11.045 8.817 1.00 87.25 116 ALA A N 1
ATOM 884 C CA . ALA A 1 116 ? -10.659 10.427 9.437 1.00 87.25 116 ALA A CA 1
ATOM 885 C C . ALA A 1 116 ? -11.862 10.433 8.476 1.00 87.25 116 ALA A C 1
ATOM 887 O O . ALA A 1 116 ? -12.534 9.413 8.276 1.00 87.25 116 ALA A O 1
ATOM 888 N N . ARG A 1 117 ? -12.072 11.562 7.786 1.00 89.88 117 ARG A N 1
ATOM 889 C CA . ARG A 1 117 ? -13.087 11.695 6.732 1.00 89.88 117 ARG A CA 1
ATOM 890 C C . ARG A 1 117 ? -12.802 10.788 5.534 1.00 89.88 117 ARG A C 1
ATOM 892 O O . ARG A 1 117 ? -13.730 10.173 5.012 1.00 89.88 117 ARG A O 1
ATOM 899 N N . ALA A 1 118 ? -11.541 10.679 5.113 1.00 90.69 118 ALA A N 1
ATOM 900 C CA . ALA A 1 118 ? -11.135 9.796 4.023 1.00 90.69 118 ALA A CA 1
ATOM 901 C C . ALA A 1 118 ? -11.361 8.317 4.370 1.00 90.69 118 ALA A C 1
ATOM 903 O O . ALA A 1 118 ? -11.912 7.590 3.551 1.00 90.69 118 ALA A O 1
ATOM 904 N N . LEU A 1 119 ? -11.018 7.872 5.582 1.00 91.12 119 LEU A N 1
ATOM 905 C CA . LEU A 1 119 ? -11.245 6.497 6.043 1.00 91.12 119 LEU A CA 1
ATOM 906 C C . LEU A 1 119 ? -12.738 6.154 6.096 1.00 91.12 119 LEU A C 1
ATOM 908 O O . LEU A 1 119 ? -13.127 5.086 5.632 1.00 91.12 119 LEU A O 1
ATOM 912 N N . THR A 1 120 ? -13.572 7.088 6.554 1.00 89.62 120 THR A N 1
ATOM 913 C CA . THR A 1 120 ? -15.040 6.946 6.547 1.00 89.62 120 THR A CA 1
ATOM 914 C C . THR A 1 120 ? -15.580 6.809 5.112 1.00 89.62 120 THR A C 1
ATOM 916 O O . THR A 1 120 ? -16.353 5.903 4.786 1.00 89.62 120 THR A O 1
ATOM 919 N N . ALA A 1 121 ? -15.133 7.682 4.203 1.00 90.62 121 ALA A N 1
ATOM 920 C CA . ALA A 1 121 ? -15.522 7.642 2.791 1.00 90.62 121 ALA A CA 1
ATOM 921 C C . ALA A 1 121 ? -15.012 6.380 2.067 1.00 90.62 121 ALA A C 1
ATOM 923 O O . ALA A 1 121 ? -15.686 5.837 1.188 1.00 90.62 121 ALA A O 1
ATOM 924 N N . LEU A 1 122 ? -13.832 5.886 2.441 1.00 90.69 122 LEU A N 1
ATOM 925 C CA . LEU A 1 122 ? -13.289 4.635 1.925 1.00 90.69 122 LEU A CA 1
ATOM 926 C C . LEU A 1 122 ? -14.077 3.433 2.439 1.00 90.69 122 LEU A C 1
ATOM 928 O O . LEU A 1 122 ? -14.436 2.588 1.625 1.00 90.69 122 LEU A O 1
ATOM 932 N N . GLY A 1 123 ? -14.417 3.379 3.728 1.00 87.00 123 GLY A N 1
ATOM 933 C CA . GLY A 1 123 ? -15.227 2.297 4.293 1.00 87.00 123 GLY A CA 1
ATOM 934 C C . GLY A 1 123 ? -16.566 2.153 3.574 1.00 87.00 123 GLY A C 1
ATOM 935 O O . GLY A 1 123 ? -16.883 1.099 3.022 1.00 87.00 123 GLY A O 1
ATOM 936 N N . THR A 1 124 ? -17.296 3.263 3.428 1.00 87.88 124 THR A N 1
ATOM 937 C CA . THR A 1 124 ? -18.548 3.290 2.648 1.00 87.88 124 THR A CA 1
ATOM 938 C C . THR A 1 124 ? -18.353 2.899 1.178 1.00 87.88 124 THR A C 1
ATOM 940 O O . THR A 1 124 ? -19.227 2.265 0.585 1.00 87.88 124 THR A O 1
ATOM 943 N N . SER A 1 125 ? -17.203 3.220 0.580 1.00 89.44 125 SER A N 1
ATOM 944 C CA . SER A 1 125 ? -16.882 2.841 -0.799 1.00 89.44 125 SER A CA 1
ATOM 945 C C . SER A 1 125 ? -16.580 1.353 -0.955 1.00 89.44 125 SER A C 1
ATOM 947 O O . SER A 1 125 ? -17.044 0.756 -1.927 1.00 89.44 125 SER A O 1
ATOM 949 N N . VAL A 1 126 ? -15.838 0.759 -0.016 1.00 89.00 126 VAL A N 1
ATOM 950 C CA . VAL A 1 126 ? -15.485 -0.670 0.002 1.00 89.00 126 VAL A CA 1
ATOM 951 C C . VAL A 1 126 ? -16.740 -1.530 0.135 1.00 89.00 126 VAL A C 1
ATOM 953 O O . VAL A 1 126 ? -16.860 -2.540 -0.553 1.00 89.00 126 VAL A O 1
ATOM 956 N N . LEU A 1 127 ? -17.725 -1.081 0.919 1.00 88.19 127 LEU A N 1
ATOM 957 C CA . LEU A 1 127 ? -19.013 -1.766 1.090 1.00 88.19 127 LEU A CA 1
ATOM 958 C C . LEU A 1 127 ? -19.842 -1.899 -0.198 1.00 88.19 127 LEU A C 1
ATOM 960 O O . LEU A 1 127 ? -20.751 -2.726 -0.252 1.00 88.19 127 LEU A O 1
ATOM 964 N N . ARG A 1 128 ? -19.543 -1.122 -1.248 1.00 92.31 128 ARG A N 1
ATOM 965 C CA . ARG A 1 128 ? -20.212 -1.250 -2.557 1.00 92.31 128 ARG A CA 1
ATOM 966 C C . ARG A 1 128 ? -19.745 -2.470 -3.351 1.00 92.31 128 ARG A C 1
ATOM 968 O O . ARG A 1 128 ? -20.370 -2.814 -4.351 1.00 92.31 128 ARG A O 1
ATOM 975 N N . PHE A 1 129 ? -18.660 -3.110 -2.923 1.00 91.88 129 PHE A N 1
ATOM 976 C CA . PHE A 1 129 ? -18.083 -4.281 -3.567 1.00 91.88 129 PHE A CA 1
ATOM 977 C C . PHE A 1 129 ? -18.290 -5.536 -2.707 1.00 91.88 129 PHE A C 1
ATOM 979 O O . PHE A 1 129 ? -18.441 -5.445 -1.487 1.00 91.88 129 PHE A O 1
ATOM 986 N N . PRO A 1 130 ? -18.267 -6.739 -3.307 1.00 92.44 130 PRO A N 1
ATOM 987 C CA . PRO A 1 130 ? -18.213 -7.973 -2.536 1.00 92.44 130 PRO A CA 1
ATOM 988 C C . PRO A 1 130 ? -17.008 -7.977 -1.584 1.00 92.44 130 PRO A C 1
ATOM 990 O O . PRO A 1 130 ? -15.909 -7.577 -1.972 1.00 92.44 130 PRO A O 1
ATOM 993 N N . LYS A 1 131 ? -17.184 -8.517 -0.369 1.00 86.12 131 LYS A N 1
ATOM 994 C CA . LYS A 1 131 ? -16.117 -8.610 0.655 1.00 86.12 131 LYS A CA 1
ATOM 995 C C . LYS A 1 131 ? -14.850 -9.328 0.167 1.00 86.12 131 LYS A C 1
ATOM 997 O O . LYS A 1 131 ? -13.777 -9.149 0.727 1.00 86.12 131 LYS A O 1
ATOM 1002 N N . SER A 1 132 ? -14.977 -10.158 -0.865 1.00 89.31 132 SER A N 1
ATOM 1003 C CA . SER A 1 132 ? -13.882 -10.909 -1.475 1.00 89.31 132 SER A CA 1
ATOM 1004 C C . SER A 1 132 ? -13.159 -10.165 -2.599 1.00 89.31 132 SER A C 1
ATOM 1006 O O . SER A 1 132 ? -12.302 -10.774 -3.228 1.00 89.31 132 SER A O 1
ATOM 1008 N N . LEU A 1 133 ? -13.521 -8.917 -2.917 1.00 92.31 133 LEU A N 1
ATOM 1009 C CA . LEU A 1 133 ? -12.971 -8.195 -4.070 1.00 92.31 133 LEU A CA 1
ATOM 1010 C C . LEU A 1 133 ? -11.979 -7.101 -3.674 1.00 92.31 133 LEU A C 1
ATOM 1012 O O . LEU A 1 133 ? -10.921 -7.001 -4.291 1.00 92.31 133 LEU A O 1
ATOM 1016 N N . VAL A 1 134 ? -12.314 -6.290 -2.670 1.00 92.31 134 VAL A N 1
ATOM 1017 C CA . VAL A 1 134 ? -11.522 -5.119 -2.269 1.00 92.31 134 VAL A CA 1
ATOM 1018 C C . VAL A 1 134 ? -11.157 -5.213 -0.793 1.00 92.31 134 VAL A C 1
ATOM 1020 O O . VAL A 1 134 ? -12.004 -5.504 0.046 1.00 92.31 134 VAL A O 1
ATOM 1023 N N . GLU A 1 135 ? -9.894 -4.947 -0.488 1.00 90.19 135 GLU A N 1
ATOM 1024 C CA . GLU A 1 135 ? -9.329 -4.914 0.859 1.00 90.19 135 GLU A CA 1
ATOM 1025 C C . GLU A 1 135 ? -8.719 -3.532 1.129 1.00 90.19 135 GLU A C 1
ATOM 1027 O O . GLU A 1 135 ? -7.997 -2.989 0.291 1.00 90.19 135 GLU A O 1
ATOM 1032 N N . GLN A 1 136 ? -9.015 -2.948 2.291 1.00 91.25 136 GLN A N 1
ATOM 1033 C CA . GLN A 1 136 ? -8.417 -1.690 2.732 1.00 91.25 136 GLN A CA 1
ATOM 1034 C C . GLN A 1 136 ? -7.213 -1.983 3.628 1.00 91.25 136 GLN A C 1
ATOM 1036 O O . GLN A 1 136 ? -7.284 -2.824 4.517 1.00 91.25 136 GLN A O 1
ATOM 1041 N N . VAL A 1 137 ? -6.110 -1.272 3.402 1.00 91.44 137 VAL A N 1
ATOM 1042 C CA . VAL A 1 137 ? -4.892 -1.380 4.210 1.00 91.44 137 VAL A CA 1
ATOM 1043 C C . VAL A 1 137 ? -4.465 0.021 4.615 1.00 91.44 137 VAL A C 1
ATOM 1045 O O . VAL A 1 137 ? -4.227 0.865 3.754 1.00 91.44 137 VAL A O 1
ATOM 1048 N N . VAL A 1 138 ? -4.360 0.278 5.918 1.00 92.44 138 VAL A N 1
ATOM 1049 C CA . VAL A 1 138 ? -3.977 1.591 6.455 1.00 92.44 138 VAL A CA 1
ATOM 1050 C C . VAL A 1 138 ? -2.568 1.511 7.030 1.00 92.44 138 VAL A C 1
ATOM 1052 O O . VAL A 1 138 ? -2.306 0.730 7.941 1.00 92.44 138 VAL A O 1
ATOM 1055 N N . ILE A 1 139 ? -1.663 2.339 6.511 1.00 92.44 139 ILE A N 1
ATOM 1056 C CA . ILE A 1 139 ? -0.303 2.506 7.033 1.00 92.44 139 ILE A CA 1
ATOM 1057 C C . ILE A 1 139 ? -0.221 3.888 7.651 1.00 92.44 139 ILE A C 1
ATOM 1059 O O . ILE A 1 139 ? -0.441 4.870 6.951 1.00 92.44 139 ILE A O 1
ATOM 1063 N N . HIS A 1 140 ? 0.139 3.975 8.929 1.00 92.31 140 HIS A N 1
ATOM 1064 C CA . HIS A 1 140 ? 0.285 5.253 9.616 1.00 92.31 140 HIS A CA 1
ATOM 1065 C C . HIS A 1 140 ? 1.720 5.518 10.073 1.00 92.31 140 HIS A C 1
ATOM 1067 O O . HIS A 1 140 ? 2.455 4.584 10.406 1.00 92.31 140 HIS A O 1
ATOM 1073 N N . PRO A 1 141 ? 2.137 6.796 10.118 1.00 92.38 141 PRO A N 1
ATOM 1074 C CA . PRO A 1 141 ? 3.407 7.168 10.707 1.00 92.38 141 PRO A CA 1
ATOM 1075 C C . PRO A 1 141 ? 3.366 6.948 12.219 1.00 92.38 141 PRO A C 1
ATOM 1077 O O . PRO A 1 141 ? 2.310 6.771 12.835 1.00 92.38 141 PRO A O 1
ATOM 1080 N N . ARG A 1 142 ? 4.536 7.026 12.852 1.00 90.50 142 ARG A N 1
ATOM 1081 C CA . ARG A 1 142 ? 4.592 7.131 14.307 1.00 90.50 142 ARG A CA 1
ATOM 1082 C C . ARG A 1 142 ? 3.938 8.444 14.738 1.00 90.50 142 ARG A C 1
ATOM 1084 O O . ARG A 1 142 ? 4.374 9.519 14.336 1.00 90.50 142 ARG A O 1
ATOM 1091 N N . LEU A 1 143 ? 2.917 8.337 15.576 1.00 90.19 143 LEU A N 1
ATOM 1092 C CA . LEU A 1 143 ? 2.177 9.475 16.108 1.00 90.19 143 LEU A CA 1
ATOM 1093 C C . LEU A 1 143 ? 2.748 9.919 17.463 1.00 90.19 143 LEU A C 1
ATOM 1095 O O . LEU A 1 143 ? 3.414 9.129 18.139 1.00 90.19 143 LEU A O 1
ATOM 1099 N N . PRO A 1 144 ? 2.508 11.177 17.879 1.00 86.94 144 PRO A N 1
ATOM 1100 C CA . PRO A 1 144 ? 3.055 11.716 19.126 1.00 86.94 144 PRO A CA 1
ATOM 1101 C C . PRO A 1 144 ? 2.464 11.066 20.383 1.00 86.94 144 PRO A C 1
ATOM 1103 O O . PRO A 1 144 ? 3.081 11.121 21.445 1.00 86.94 144 PRO A O 1
ATOM 1106 N N . ARG A 1 145 ? 1.285 10.440 20.274 1.00 87.81 145 ARG A N 1
ATOM 1107 C CA . ARG A 1 145 ? 0.642 9.695 21.359 1.00 87.81 145 ARG A CA 1
ATOM 1108 C C . ARG A 1 145 ? 0.294 8.281 20.918 1.00 87.81 145 ARG A C 1
ATOM 1110 O O . ARG A 1 145 ? -0.020 8.049 19.751 1.00 87.81 145 ARG A O 1
ATOM 1117 N N . ASN A 1 146 ? 0.285 7.366 21.882 1.00 87.19 146 ASN A N 1
ATOM 1118 C CA . ASN A 1 146 ? -0.341 6.063 21.701 1.00 87.19 146 ASN A CA 1
ATOM 1119 C C . ASN A 1 146 ? -1.859 6.243 21.580 1.00 87.19 146 ASN A C 1
ATOM 1121 O O . ASN A 1 146 ? -2.438 7.169 22.159 1.00 87.19 146 ASN A O 1
ATOM 1125 N N . PHE A 1 147 ? -2.492 5.352 20.829 1.00 90.00 147 PHE A N 1
ATOM 1126 C CA . PHE A 1 147 ? -3.928 5.367 20.601 1.00 90.00 147 PHE A CA 1
ATOM 1127 C C . PHE A 1 147 ? -4.453 3.940 20.466 1.00 90.00 147 PHE A C 1
ATOM 1129 O O . PHE A 1 147 ? -3.707 2.994 20.202 1.00 90.00 147 PHE A O 1
ATOM 1136 N N . THR A 1 148 ? -5.753 3.806 20.662 1.00 87.38 148 THR A N 1
ATOM 1137 C CA . THR A 1 148 ? -6.497 2.551 20.602 1.00 87.38 148 THR A CA 1
ATOM 1138 C C . THR A 1 148 ? -7.486 2.588 19.444 1.00 87.38 148 THR A C 1
ATOM 1140 O O . THR A 1 148 ? -7.751 3.643 18.874 1.00 87.38 148 THR A O 1
ATOM 1143 N N . TRP A 1 149 ? -8.086 1.450 19.101 1.00 86.94 149 TRP A N 1
ATOM 1144 C CA . TRP A 1 149 ? -9.086 1.397 18.030 1.00 86.94 149 TRP A CA 1
ATOM 1145 C C . TRP A 1 149 ? -10.299 2.306 18.264 1.00 86.94 149 TRP A C 1
ATOM 1147 O O . TRP A 1 149 ? -10.939 2.704 17.301 1.00 86.94 149 TRP A O 1
ATOM 1157 N N . THR A 1 150 ? -10.611 2.664 19.515 1.00 87.38 150 THR A N 1
ATOM 1158 C CA . THR A 1 150 ? -11.700 3.605 19.830 1.00 87.38 150 THR A CA 1
ATOM 1159 C C . THR A 1 150 ? -11.358 5.061 19.516 1.00 87.38 150 THR A C 1
ATOM 1161 O O . THR A 1 150 ? -12.260 5.889 19.475 1.00 87.38 150 THR A O 1
ATOM 1164 N N . ASP A 1 151 ? -10.077 5.383 19.311 1.00 87.69 151 ASP A N 1
ATOM 1165 C CA . ASP A 1 151 ? -9.637 6.704 18.848 1.00 87.69 151 ASP A CA 1
ATOM 1166 C C . ASP A 1 151 ? -9.777 6.868 17.320 1.00 87.69 151 ASP A C 1
ATOM 1168 O O . ASP A 1 151 ? -9.592 7.973 16.813 1.00 87.69 151 ASP A O 1
ATOM 1172 N N . LEU A 1 152 ? -10.056 5.786 16.581 1.00 87.94 152 LEU A N 1
ATOM 1173 C CA . LEU A 1 152 ? -10.173 5.781 15.121 1.00 87.94 152 LEU A CA 1
ATOM 1174 C C . LEU A 1 152 ? -11.640 5.717 14.661 1.00 87.94 152 LEU A C 1
ATOM 1176 O O . LEU A 1 152 ? -12.494 5.239 15.412 1.00 87.94 152 LEU A O 1
ATOM 1180 N N . PRO A 1 153 ? -11.945 6.133 13.413 1.00 87.31 153 PRO A N 1
ATOM 1181 C CA . PRO A 1 153 ? -13.247 5.878 12.800 1.00 87.31 153 PRO A CA 1
ATOM 1182 C C . PRO A 1 153 ? -13.605 4.389 12.846 1.00 87.31 153 PRO A C 1
ATOM 1184 O O . PRO A 1 153 ? -12.741 3.532 12.631 1.00 87.31 153 PRO A O 1
ATOM 1187 N N . LEU A 1 154 ? -14.879 4.081 13.097 1.00 86.69 154 LEU A N 1
ATOM 1188 C CA . LEU A 1 154 ? -15.361 2.703 13.229 1.00 86.69 154 LEU A CA 1
ATOM 1189 C C . LEU A 1 154 ? -15.045 1.880 11.975 1.00 86.69 154 LEU A C 1
ATOM 1191 O O . LEU A 1 154 ? -14.620 0.733 12.074 1.00 86.69 154 LEU A O 1
ATOM 1195 N N . GLU A 1 155 ? -15.163 2.502 10.808 1.00 86.62 155 GLU A N 1
ATOM 1196 C CA . GLU A 1 155 ? -14.880 1.921 9.501 1.00 86.62 155 GLU A CA 1
ATOM 1197 C C . GLU A 1 155 ? -13.432 1.431 9.393 1.00 86.62 155 GLU A C 1
ATOM 1199 O O . GLU A 1 155 ? -13.170 0.389 8.796 1.00 86.62 155 GLU A O 1
ATOM 1204 N N . ALA A 1 156 ? -12.479 2.151 9.996 1.00 85.75 156 ALA A N 1
ATOM 1205 C CA . ALA A 1 156 ? -11.078 1.742 10.001 1.00 85.75 156 ALA A CA 1
ATOM 1206 C C . ALA A 1 156 ? -10.891 0.454 10.808 1.00 85.75 156 ALA A C 1
ATOM 1208 O O . ALA A 1 156 ? -10.147 -0.432 10.396 1.00 85.75 156 ALA A O 1
ATOM 1209 N N . LYS A 1 157 ? -11.607 0.316 11.926 1.00 86.69 157 LYS A N 1
ATOM 1210 C CA . LYS A 1 157 ? -11.616 -0.929 12.689 1.00 86.69 157 LYS A CA 1
ATOM 1211 C C . LYS A 1 157 ? -12.292 -2.051 11.893 1.00 86.69 157 LYS A C 1
ATOM 1213 O O . LYS A 1 157 ? -11.714 -3.110 11.719 1.00 86.69 157 LYS A O 1
ATOM 1218 N N . GLU A 1 158 ? -13.477 -1.820 11.341 1.00 86.38 158 GLU A N 1
ATOM 1219 C CA . GLU A 1 158 ? -14.239 -2.866 10.643 1.00 86.38 158 GLU A CA 1
ATOM 1220 C C . GLU A 1 158 ? -13.575 -3.377 9.357 1.00 86.38 158 GLU A C 1
ATOM 1222 O O . GLU A 1 158 ? -13.738 -4.547 9.004 1.00 86.38 158 GLU A O 1
ATOM 1227 N N . HIS A 1 159 ? -12.855 -2.513 8.639 1.00 85.44 159 HIS A N 1
ATOM 1228 C CA . HIS A 1 159 ? -12.307 -2.838 7.319 1.00 85.44 159 HIS A CA 1
ATOM 1229 C C . HIS A 1 159 ? -10.787 -2.975 7.281 1.00 85.44 159 HIS A C 1
ATOM 1231 O O . HIS A 1 159 ? -10.276 -3.569 6.333 1.00 85.44 159 HIS A O 1
ATOM 1237 N N . SER A 1 160 ? -10.071 -2.428 8.268 1.00 84.62 160 SER A N 1
ATOM 1238 C CA . SER A 1 160 ? -8.601 -2.416 8.296 1.00 84.62 160 SER A CA 1
ATOM 1239 C C . SER A 1 160 ? -7.998 -3.058 9.550 1.00 84.62 160 SER A C 1
ATOM 1241 O O . SER A 1 160 ? -6.775 -3.200 9.618 1.00 84.62 160 SER A O 1
ATOM 1243 N N . GLU A 1 161 ? -8.803 -3.471 10.540 1.00 79.19 161 GLU A N 1
ATOM 1244 C CA . GLU A 1 161 ? -8.308 -4.324 11.624 1.00 79.19 161 GLU A CA 1
ATOM 1245 C C . GLU A 1 161 ? -7.954 -5.689 11.029 1.00 79.19 161 GLU A C 1
ATOM 1247 O O . GLU A 1 161 ? -8.823 -6.467 10.623 1.00 79.19 161 GLU A O 1
ATOM 1252 N N . MET A 1 162 ? -6.650 -5.960 10.928 1.00 66.19 162 MET A N 1
ATOM 1253 C CA . MET A 1 162 ? -6.163 -7.224 10.394 1.00 66.19 162 MET A CA 1
ATOM 1254 C C . MET A 1 162 ? -6.627 -8.376 11.288 1.00 66.19 162 MET A C 1
ATOM 1256 O O . MET A 1 162 ? -6.086 -8.607 12.369 1.00 66.19 162 MET A O 1
ATOM 1260 N N . SER A 1 163 ? -7.645 -9.084 10.814 1.00 54.16 163 SER A N 1
ATOM 1261 C CA . SER A 1 163 ? -8.190 -10.295 11.410 1.00 54.16 163 SER A CA 1
ATOM 1262 C C . SER A 1 163 ? -7.460 -11.479 10.784 1.00 54.16 163 SER A C 1
ATOM 1264 O O . SER A 1 163 ? -7.711 -11.835 9.634 1.00 54.16 163 SER A O 1
ATOM 1266 N N . PHE A 1 164 ? -6.510 -12.042 11.527 1.00 48.22 164 PHE A N 1
ATOM 1267 C CA . PHE A 1 164 ? -5.895 -13.330 11.211 1.00 48.22 164 PHE A CA 1
ATOM 1268 C C . PHE A 1 164 ? -6.409 -14.377 12.192 1.00 48.22 164 PHE A C 1
ATOM 1270 O O . PHE A 1 164 ? -6.391 -14.076 13.409 1.00 48.22 164 PHE A O 1
#